Protein AF-A0A6S6S417-F1 (afdb_monomer_lite)

Structure (mmCIF, N/CA/C/O backbone):
data_AF-A0A6S6S417-F1
#
_entry.id   AF-A0A6S6S417-F1
#
loop_
_atom_site.group_PDB
_atom_site.id
_atom_site.type_symbol
_atom_site.label_atom_id
_atom_site.label_alt_id
_atom_site.label_comp_id
_atom_site.label_asym_id
_atom_site.label_entity_id
_atom_site.label_seq_id
_atom_site.pdbx_PDB_ins_code
_atom_site.Cartn_x
_atom_site.Cartn_y
_atom_site.Cartn_z
_atom_site.occupancy
_atom_site.B_iso_or_equiv
_atom_site.auth_seq_id
_atom_site.auth_comp_id
_atom_site.auth_asym_id
_atom_site.auth_atom_id
_atom_site.pdbx_PDB_model_num
ATOM 1 N N . MET A 1 1 ? 5.379 11.355 0.560 1.00 76.44 1 MET A N 1
ATOM 2 C CA . MET A 1 1 ? 5.599 10.219 1.481 1.00 76.44 1 MET A CA 1
ATOM 3 C C . MET A 1 1 ? 6.288 9.067 0.758 1.00 76.44 1 MET A C 1
ATOM 5 O O . MET A 1 1 ? 5.945 8.761 -0.387 1.00 76.44 1 MET A O 1
ATOM 9 N N . LYS A 1 2 ? 7.291 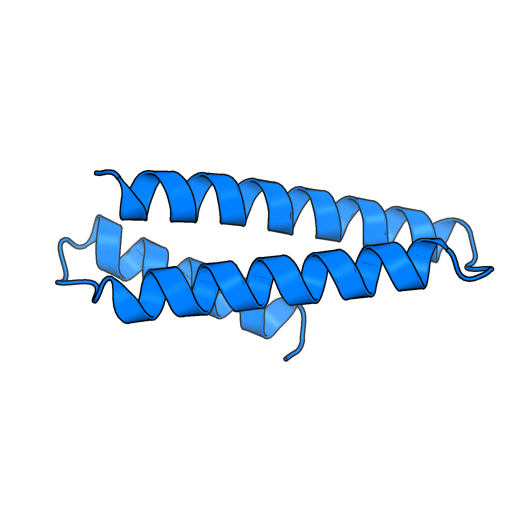8.462 1.395 1.00 86.94 2 LYS A N 1
ATOM 10 C CA . LYS A 1 2 ? 7.989 7.255 0.934 1.00 86.94 2 LYS A CA 1
ATOM 11 C C . LYS A 1 2 ? 7.125 6.012 1.190 1.00 86.94 2 LYS A C 1
ATOM 13 O O . LYS A 1 2 ? 6.220 6.024 2.013 1.00 86.94 2 LYS A O 1
ATOM 18 N N . PHE A 1 3 ? 7.413 4.920 0.480 1.00 85.31 3 PHE A N 1
ATOM 19 C CA . PHE A 1 3 ? 6.695 3.650 0.665 1.00 85.31 3 PHE A CA 1
ATOM 20 C C . PHE A 1 3 ? 6.838 3.104 2.090 1.00 85.31 3 PHE A C 1
ATOM 22 O O . PHE A 1 3 ? 5.849 2.678 2.665 1.00 85.31 3 PHE A O 1
ATOM 29 N N . SER A 1 4 ? 8.042 3.180 2.663 1.00 87.62 4 SER A N 1
ATOM 30 C CA . SER A 1 4 ? 8.318 2.741 4.035 1.00 87.62 4 SER A CA 1
ATOM 31 C C . SER A 1 4 ? 7.494 3.512 5.067 1.00 87.62 4 SER A C 1
ATOM 33 O O . SER A 1 4 ? 6.877 2.908 5.934 1.00 87.62 4 SER A O 1
ATOM 35 N N . GLU A 1 5 ? 7.411 4.837 4.933 1.00 89.25 5 GLU A N 1
ATOM 36 C CA . GLU A 1 5 ? 6.592 5.683 5.813 1.00 89.25 5 GLU A CA 1
ATOM 37 C C . GLU A 1 5 ? 5.106 5.308 5.741 1.00 89.25 5 GLU A C 1
ATOM 39 O O . GLU A 1 5 ? 4.424 5.262 6.763 1.00 89.25 5 GLU A O 1
ATOM 44 N N . LEU A 1 6 ? 4.610 5.003 4.538 1.00 88.25 6 LEU A N 1
ATOM 45 C CA . LEU A 1 6 ? 3.224 4.594 4.321 1.00 88.25 6 LEU A CA 1
ATOM 46 C C . LEU A 1 6 ? 2.933 3.229 4.960 1.00 88.25 6 LEU A C 1
ATOM 48 O O . LEU A 1 6 ? 1.926 3.079 5.649 1.00 88.25 6 LEU A O 1
ATOM 52 N N . THR A 1 7 ? 3.843 2.261 4.806 1.00 88.06 7 THR A N 1
ATOM 53 C CA . THR A 1 7 ? 3.714 0.949 5.451 1.00 88.06 7 THR A CA 1
ATOM 54 C C . THR A 1 7 ? 3.807 1.042 6.972 1.00 88.06 7 THR A C 1
ATOM 56 O O . THR A 1 7 ? 3.027 0.390 7.655 1.00 88.06 7 THR A O 1
ATOM 59 N N . SER A 1 8 ? 4.687 1.892 7.513 1.00 90.56 8 SER A N 1
ATOM 60 C CA . SER A 1 8 ? 4.795 2.107 8.961 1.00 90.56 8 SER A CA 1
ATOM 61 C C . SER A 1 8 ? 3.530 2.743 9.534 1.00 90.56 8 SER A C 1
ATOM 63 O O . SER A 1 8 ? 3.039 2.297 10.565 1.00 90.56 8 SER A O 1
ATOM 65 N N . ARG A 1 9 ? 2.946 3.737 8.847 1.00 87.19 9 ARG A N 1
ATOM 66 C CA . ARG A 1 9 ? 1.658 4.325 9.258 1.00 87.19 9 ARG A CA 1
ATOM 67 C C . ARG A 1 9 ? 0.533 3.297 9.274 1.00 87.19 9 ARG A C 1
ATOM 69 O O . ARG A 1 9 ? -0.269 3.309 10.203 1.00 87.19 9 ARG A O 1
ATOM 76 N N . PHE A 1 10 ? 0.485 2.418 8.273 1.00 87.50 10 PHE A N 1
ATOM 77 C CA . PHE A 1 10 ? -0.473 1.316 8.253 1.00 87.50 10 PHE A CA 1
ATOM 78 C C . PHE A 1 10 ? -0.280 0.389 9.463 1.00 87.50 10 PHE A C 1
ATOM 80 O O . PHE A 1 10 ? -1.258 0.075 10.134 1.00 87.50 10 PHE A O 1
ATOM 87 N N . SER A 1 11 ? 0.958 -0.013 9.776 1.00 86.00 11 SER A N 1
ATOM 88 C CA . SER A 1 11 ? 1.240 -0.881 10.930 1.00 86.00 11 SER A CA 1
ATOM 89 C C . SER A 1 11 ? 0.810 -0.250 12.254 1.00 86.00 11 SER A C 1
ATOM 91 O O . SER A 1 11 ? 0.090 -0.890 13.010 1.00 86.00 11 SER A O 1
ATOM 93 N N . VAL A 1 12 ? 1.149 1.024 12.487 1.00 86.75 12 VAL A N 1
ATOM 94 C CA . VAL A 1 12 ? 0.748 1.752 13.707 1.00 86.75 12 VAL A CA 1
ATOM 95 C C . VAL A 1 12 ? -0.773 1.841 13.832 1.00 86.75 12 VAL A C 1
ATOM 97 O O . VAL A 1 12 ? -1.321 1.684 14.920 1.00 86.75 12 VAL A O 1
ATOM 100 N N . LEU A 1 13 ? -1.479 2.098 12.728 1.00 82.94 13 LEU A N 1
ATOM 101 C CA . LEU A 1 13 ? -2.941 2.128 12.745 1.00 82.94 13 LEU A CA 1
ATOM 102 C C . LEU A 1 13 ? -3.525 0.737 13.005 1.00 82.94 13 LEU A C 1
ATOM 104 O O . LEU A 1 13 ? -4.449 0.619 13.797 1.00 82.94 13 LEU A O 1
ATOM 108 N N . LYS A 1 14 ? -2.961 -0.322 12.422 1.00 81.69 14 LYS A N 1
ATOM 109 C CA . LYS A 1 14 ? -3.400 -1.693 12.700 1.00 81.69 14 LYS A CA 1
ATOM 110 C C . LYS A 1 14 ? -3.211 -2.067 14.174 1.00 81.69 14 LYS A C 1
ATOM 112 O O . LYS A 1 14 ? -4.140 -2.582 14.778 1.00 81.69 14 LYS A O 1
ATOM 117 N N . GLU A 1 15 ? -2.054 -1.768 14.760 1.00 84.56 15 GLU A N 1
ATOM 118 C CA . GLU A 1 15 ? -1.785 -2.033 16.182 1.00 84.56 15 GLU A CA 1
ATOM 119 C C . GLU A 1 15 ? -2.763 -1.298 17.099 1.00 84.56 15 GLU A C 1
ATOM 121 O O . GLU A 1 15 ? -3.254 -1.867 18.070 1.00 84.56 15 GLU A O 1
ATOM 126 N N . LYS A 1 16 ? -3.106 -0.047 16.767 1.00 81.94 16 LYS A N 1
ATOM 127 C CA . LYS A 1 16 ? -4.127 0.696 17.513 1.00 81.94 16 LYS A CA 1
ATOM 128 C C . LYS A 1 16 ? -5.495 0.016 17.439 1.00 81.94 16 LYS A C 1
ATOM 130 O O . LYS A 1 16 ? -6.168 -0.043 18.462 1.00 81.94 16 LYS A O 1
ATOM 135 N N . TYR A 1 17 ? -5.877 -0.508 16.274 1.00 78.19 17 TYR A N 1
ATOM 136 C CA . TYR A 1 17 ? -7.169 -1.171 16.072 1.00 78.19 17 TYR A CA 1
ATOM 137 C C . TYR A 1 17 ? -7.229 -2.469 16.873 1.00 78.19 17 TYR A C 1
ATOM 139 O O . TYR A 1 17 ? -8.146 -2.674 17.663 1.00 78.19 17 TYR A O 1
ATOM 147 N N . ASP A 1 18 ? -6.199 -3.305 16.714 1.00 77.44 18 ASP A N 1
ATOM 148 C CA . ASP A 1 18 ? -6.070 -4.594 17.393 1.00 77.44 18 ASP A CA 1
ATOM 149 C C . ASP A 1 18 ? -6.019 -4.401 18.923 1.00 77.44 18 ASP A C 1
ATOM 151 O O . ASP A 1 18 ? -6.621 -5.164 19.676 1.00 77.44 18 ASP A O 1
ATOM 155 N N . GLY A 1 19 ? -5.373 -3.326 19.391 1.00 80.25 19 GLY A N 1
ATOM 156 C CA . GLY A 1 19 ? -5.332 -2.921 20.798 1.00 80.25 19 GLY A CA 1
ATOM 157 C C . GLY 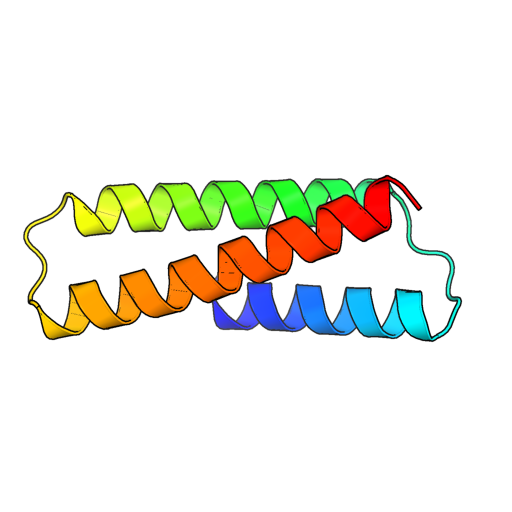A 1 19 ? -6.621 -2.283 21.332 1.00 80.25 19 GLY A C 1
ATOM 158 O O . GLY A 1 19 ? -6.589 -1.727 22.427 1.00 80.25 19 GLY A O 1
ATOM 159 N N . LYS A 1 20 ? -7.731 -2.316 20.575 1.00 69.62 20 LYS A N 1
ATOM 160 C CA . LYS A 1 20 ? -9.030 -1.694 20.910 1.00 69.62 20 LYS A CA 1
ATOM 161 C C . LYS A 1 20 ? -8.948 -0.193 21.209 1.00 69.62 20 LYS A C 1
ATOM 163 O O . LYS A 1 20 ? -9.818 0.363 21.879 1.00 69.62 20 LYS A O 1
ATOM 168 N N . ASN A 1 21 ? -7.914 0.482 20.713 1.00 73.19 21 ASN A N 1
ATOM 169 C CA . ASN A 1 21 ? -7.843 1.930 20.811 1.00 73.19 21 ASN A CA 1
ATOM 170 C C . ASN A 1 21 ? -8.813 2.549 19.810 1.00 73.19 21 ASN A C 1
ATOM 172 O O . ASN A 1 21 ? -8.996 2.054 18.698 1.00 73.19 21 ASN A O 1
ATOM 176 N N . ASN A 1 22 ? -9.404 3.674 20.199 1.00 71.50 22 ASN A N 1
ATOM 177 C CA . ASN A 1 22 ? -10.384 4.366 19.379 1.00 71.50 22 ASN A CA 1
ATOM 178 C C . ASN A 1 22 ? -9.691 4.975 18.144 1.00 71.50 22 ASN A C 1
ATOM 180 O O . ASN A 1 22 ? -9.053 6.030 18.223 1.00 71.50 22 ASN A O 1
ATOM 184 N N . ILE A 1 23 ? -9.750 4.283 17.004 1.00 79.81 23 ILE A N 1
ATOM 185 C CA . ILE A 1 23 ? -9.253 4.818 15.737 1.00 79.81 23 ILE A CA 1
ATOM 186 C C . ILE A 1 23 ? -10.299 5.754 15.164 1.00 79.81 23 ILE A C 1
ATOM 188 O O . ILE A 1 23 ? -11.451 5.388 14.952 1.00 79.81 23 ILE A O 1
ATOM 192 N N . LYS A 1 24 ? -9.872 6.969 14.829 1.00 81.94 24 LYS A N 1
ATOM 193 C CA . LYS A 1 24 ? -10.744 7.912 14.142 1.00 81.94 24 LYS A CA 1
ATOM 194 C C . LYS A 1 24 ? -10.946 7.440 12.705 1.00 81.94 24 LYS A C 1
ATOM 196 O O . LYS A 1 24 ? -9.978 7.302 11.960 1.00 81.94 24 LYS A O 1
ATOM 201 N N . ILE A 1 25 ? -12.201 7.309 12.280 1.00 85.19 25 ILE A N 1
ATOM 202 C CA . ILE A 1 25 ? -12.583 7.027 10.882 1.00 85.19 25 ILE A CA 1
ATOM 203 C C . ILE A 1 25 ? -11.842 7.963 9.911 1.00 85.19 25 ILE A C 1
ATOM 205 O O . ILE A 1 25 ? -11.332 7.526 8.883 1.00 85.19 25 ILE A O 1
ATOM 209 N N . LYS A 1 26 ? -11.677 9.242 10.279 1.00 87.12 26 LYS A N 1
ATOM 210 C CA . LYS A 1 26 ? -10.907 10.233 9.508 1.00 87.12 26 LYS A CA 1
ATOM 211 C C . LYS A 1 26 ? -9.464 9.794 9.219 1.00 87.12 26 LYS A C 1
ATOM 213 O O . LYS A 1 26 ? -8.963 10.060 8.127 1.00 87.12 26 LYS A O 1
ATOM 218 N N . ASP A 1 27 ? -8.804 9.126 10.163 1.00 87.81 27 ASP A N 1
ATOM 219 C CA . ASP A 1 27 ? -7.428 8.646 9.998 1.00 87.81 27 ASP A CA 1
ATOM 220 C C . ASP A 1 27 ? -7.366 7.450 9.039 1.00 87.81 27 ASP A C 1
ATOM 222 O O . ASP A 1 27 ? -6.470 7.392 8.194 1.00 87.81 27 ASP A O 1
ATOM 226 N N . LEU A 1 28 ? -8.352 6.546 9.098 1.00 87.69 28 LEU A N 1
ATOM 227 C CA . LEU A 1 28 ? -8.491 5.433 8.151 1.00 87.69 28 LEU A CA 1
ATOM 228 C C . LEU A 1 28 ? -8.797 5.931 6.734 1.00 87.69 28 LEU A C 1
ATOM 230 O O . LEU A 1 28 ? -8.140 5.510 5.782 1.00 87.69 28 LEU A O 1
ATOM 234 N N . THR A 1 29 ? -9.715 6.889 6.583 1.00 89.44 29 THR A N 1
ATOM 235 C CA . THR A 1 29 ? -10.026 7.511 5.286 1.00 89.44 29 THR A CA 1
ATOM 236 C C . THR A 1 29 ? -8.800 8.200 4.694 1.00 89.44 29 THR A C 1
ATOM 238 O O . THR A 1 29 ? -8.482 8.003 3.519 1.00 89.44 29 THR A O 1
ATOM 241 N N . LYS A 1 30 ? -8.053 8.954 5.511 1.00 90.38 30 LYS A N 1
ATOM 242 C CA . LYS A 1 30 ? -6.811 9.604 5.075 1.00 90.38 30 LYS A CA 1
ATOM 243 C C . LYS A 1 30 ? -5.752 8.582 4.665 1.00 90.38 30 LYS A C 1
ATOM 245 O O . LYS A 1 30 ? -5.067 8.776 3.664 1.00 90.38 30 LYS A O 1
ATOM 250 N N . LEU A 1 31 ? -5.616 7.482 5.406 1.00 89.94 31 LEU A N 1
ATOM 251 C CA . LEU A 1 31 ? -4.710 6.395 5.041 1.00 89.94 31 LEU A CA 1
ATOM 252 C C . LEU A 1 31 ? -5.123 5.747 3.710 1.00 89.94 31 LEU A C 1
ATOM 254 O O . LEU A 1 31 ? -4.265 5.548 2.852 1.00 89.94 31 LEU A O 1
ATOM 258 N N . LYS A 1 32 ? -6.418 5.475 3.501 1.00 91.06 32 LYS A N 1
ATOM 259 C CA . LYS A 1 32 ? -6.943 4.933 2.239 1.00 91.06 32 LYS A CA 1
ATOM 260 C C . LYS A 1 32 ? -6.613 5.842 1.055 1.00 91.06 32 LYS A C 1
ATOM 262 O O . LYS A 1 32 ? -6.108 5.352 0.048 1.00 91.06 32 LYS A O 1
ATOM 267 N N . GLN A 1 33 ? -6.829 7.151 1.190 1.00 92.50 33 GLN A N 1
ATOM 268 C CA . GLN A 1 33 ? -6.476 8.130 0.155 1.00 92.50 33 GLN A CA 1
ATOM 269 C C . GLN A 1 33 ? -4.978 8.092 -0.178 1.00 92.50 33 GLN A C 1
ATOM 271 O O . GLN A 1 33 ? -4.613 7.970 -1.344 1.00 92.50 33 GLN A O 1
ATOM 276 N N . LEU A 1 34 ? -4.106 8.086 0.836 1.00 93.25 34 LEU A N 1
ATOM 277 C CA . LEU A 1 34 ? -2.654 8.008 0.626 1.00 93.25 34 LEU A CA 1
ATOM 278 C C . LEU A 1 34 ? -2.217 6.706 -0.067 1.00 93.25 34 LEU A C 1
ATOM 280 O O . LEU A 1 34 ? -1.283 6.721 -0.874 1.00 93.25 34 LEU A O 1
ATOM 284 N N . LEU A 1 35 ? -2.867 5.579 0.241 1.00 92.94 35 LEU A N 1
ATOM 285 C CA . LEU A 1 35 ? -2.614 4.300 -0.428 1.00 92.94 35 LEU A CA 1
ATOM 286 C C . LEU A 1 35 ? -3.009 4.360 -1.912 1.00 92.94 35 LEU A C 1
ATOM 288 O O . LEU A 1 35 ? -2.225 3.927 -2.756 1.00 92.94 35 LEU A O 1
ATOM 292 N N . VAL A 1 36 ? -4.175 4.938 -2.227 1.00 92.62 36 VAL A N 1
ATOM 293 C CA . VAL A 1 36 ? -4.666 5.123 -3.606 1.00 92.62 36 VAL A CA 1
ATOM 294 C C . VAL A 1 36 ? -3.740 6.037 -4.409 1.00 92.62 36 VAL A C 1
ATOM 296 O O . VAL A 1 36 ? -3.284 5.647 -5.482 1.00 92.62 36 VAL A O 1
ATOM 299 N N . GLU A 1 37 ? -3.380 7.205 -3.873 1.00 93.62 37 GLU A N 1
ATOM 300 C CA . GLU A 1 37 ? -2.450 8.124 -4.544 1.00 93.62 37 GLU A CA 1
ATOM 301 C C . GLU A 1 37 ? -1.103 7.453 -4.835 1.00 93.62 37 GLU A C 1
ATOM 303 O O . GLU A 1 37 ? -0.475 7.677 -5.873 1.00 93.62 37 GLU A O 1
ATOM 308 N N . ARG A 1 38 ? -0.612 6.627 -3.902 1.00 92.69 38 ARG A N 1
ATOM 309 C CA . ARG A 1 38 ? 0.672 5.953 -4.083 1.00 92.69 38 ARG A CA 1
ATOM 310 C C . ARG A 1 38 ? 0.606 4.858 -5.141 1.00 92.69 38 ARG A C 1
ATOM 312 O O . ARG A 1 38 ? 1.588 4.674 -5.860 1.00 92.69 38 ARG A O 1
ATOM 319 N N . GLU A 1 39 ? -0.510 4.147 -5.214 1.00 92.00 39 GLU A N 1
ATOM 320 C CA . GLU A 1 39 ? -0.778 3.139 -6.235 1.00 92.00 39 GLU A CA 1
ATOM 321 C C . GLU A 1 39 ? -0.850 3.771 -7.630 1.00 92.00 39 GLU A C 1
ATOM 323 O O . GLU A 1 39 ? -0.134 3.314 -8.520 1.00 92.00 39 GLU A O 1
ATOM 328 N N . GLN A 1 40 ? -1.584 4.878 -7.790 1.00 92.56 40 GLN A N 1
ATOM 329 C CA . GLN A 1 40 ? -1.648 5.638 -9.047 1.00 92.56 40 GLN A CA 1
ATOM 330 C C . GLN A 1 40 ? -0.258 6.091 -9.509 1.00 92.56 40 GLN A C 1
ATOM 332 O O . GLN A 1 40 ? 0.157 5.793 -10.627 1.00 92.56 40 GLN A O 1
ATOM 337 N N . ARG A 1 41 ? 0.549 6.675 -8.612 1.00 92.25 41 ARG A N 1
ATOM 338 C CA . ARG A 1 41 ? 1.941 7.054 -8.934 1.00 92.25 41 ARG A CA 1
ATOM 339 C C . ARG A 1 41 ? 2.811 5.867 -9.352 1.00 92.25 41 ARG A C 1
ATOM 341 O O . ARG A 1 41 ? 3.817 6.047 -10.038 1.00 92.25 41 ARG A O 1
ATOM 348 N N . TYR A 1 42 ? 2.519 4.659 -8.872 1.00 92.81 42 TYR A N 1
ATOM 349 C CA . TYR A 1 42 ? 3.232 3.458 -9.302 1.00 92.81 42 TYR A CA 1
ATOM 350 C C . TYR A 1 42 ? 2.731 2.932 -10.647 1.00 92.81 42 TYR A C 1
ATOM 352 O O . TYR A 1 42 ? 3.565 2.481 -11.429 1.00 92.81 42 TYR A O 1
ATOM 360 N N . GLN A 1 43 ? 1.437 3.052 -10.945 1.00 91.62 43 GLN A N 1
ATOM 361 C CA . GLN A 1 43 ? 0.883 2.760 -12.270 1.00 91.62 43 GLN A CA 1
ATOM 362 C C . GLN A 1 43 ? 1.480 3.682 -13.336 1.00 91.6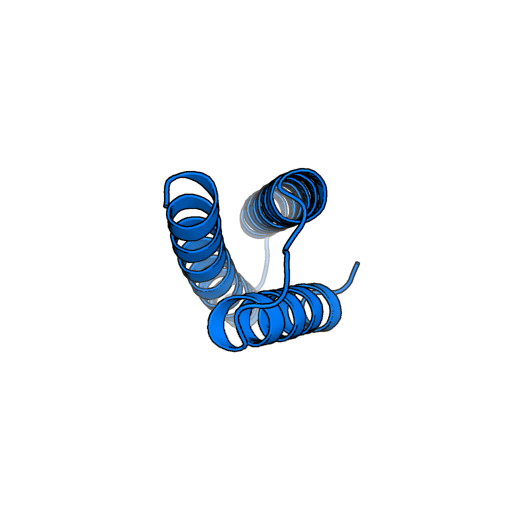2 43 GLN A C 1
ATOM 364 O O . GLN A 1 43 ? 2.014 3.191 -14.327 1.00 91.62 43 GLN A O 1
ATOM 369 N N . GLU A 1 44 ? 1.515 4.992 -13.082 1.00 92.25 44 GLU A N 1
ATOM 370 C CA . GLU A 1 44 ? 2.171 5.972 -13.961 1.00 92.25 44 GLU A CA 1
ATOM 371 C C . GLU A 1 44 ? 3.643 5.613 -14.194 1.00 92.25 44 GLU A C 1
ATOM 373 O O . GLU A 1 44 ? 4.129 5.600 -15.321 1.00 92.25 44 GLU A O 1
ATOM 378 N N . LYS A 1 45 ? 4.364 5.230 -13.133 1.00 90.19 45 LYS A N 1
ATOM 379 C CA . LYS A 1 45 ? 5.761 4.797 -13.261 1.00 90.19 45 LYS A CA 1
ATOM 380 C C . LYS A 1 45 ? 5.914 3.514 -14.064 1.00 90.19 45 LYS A C 1
ATOM 382 O O . LYS A 1 45 ? 6.883 3.406 -14.804 1.00 90.19 45 LYS A O 1
ATOM 387 N N . LEU A 1 46 ? 5.009 2.548 -13.936 1.00 89.69 46 LEU A N 1
ATOM 388 C CA . LEU A 1 46 ? 5.045 1.333 -14.754 1.00 89.69 46 LEU A CA 1
ATOM 389 C C . LEU A 1 46 ? 4.787 1.620 -16.235 1.00 89.69 46 LEU A C 1
ATOM 391 O O . LEU A 1 46 ? 5.316 0.889 -17.069 1.00 89.69 46 LEU A O 1
ATOM 395 N N . ALA A 1 47 ? 4.027 2.673 -16.545 1.00 86.75 47 ALA A N 1
ATOM 396 C CA . ALA A 1 47 ? 3.822 3.143 -17.912 1.00 86.75 47 ALA A CA 1
ATOM 397 C C . ALA A 1 47 ? 5.068 3.833 -18.500 1.00 86.75 47 ALA A C 1
ATOM 399 O O . ALA A 1 47 ? 5.217 3.898 -19.716 1.00 86.75 47 ALA A O 1
ATOM 400 N N . THR A 1 48 ? 6.002 4.300 -17.663 1.00 85.50 48 THR A N 1
ATOM 401 C CA . THR A 1 48 ? 7.306 4.785 -18.141 1.00 85.50 48 THR A CA 1
ATOM 402 C C . THR A 1 48 ? 8.237 3.614 -18.466 1.00 85.5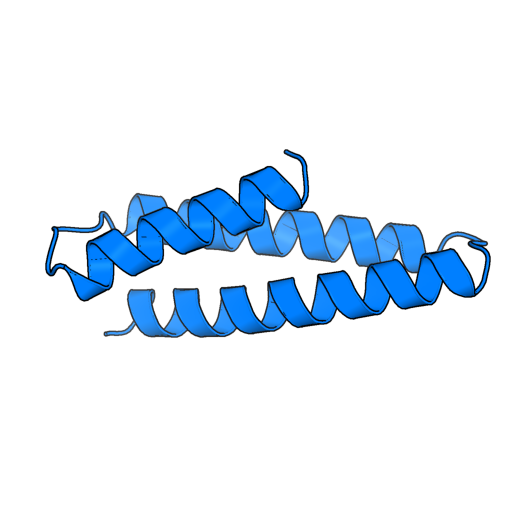0 48 THR A C 1
ATOM 404 O O . THR A 1 48 ? 8.140 2.548 -17.856 1.00 85.50 48 THR A O 1
ATOM 407 N N . GLY A 1 49 ? 9.157 3.801 -19.419 1.00 76.88 49 GLY A N 1
ATOM 408 C CA . GLY A 1 49 ? 10.122 2.796 -19.891 1.00 76.88 49 GLY A CA 1
ATOM 409 C C . GLY A 1 49 ? 11.149 2.349 -18.838 1.00 76.88 49 GLY A C 1
ATOM 410 O O . GLY A 1 49 ? 12.346 2.561 -18.984 1.00 76.88 49 GLY A O 1
ATOM 411 N N . LEU A 1 50 ? 10.689 1.728 -17.752 1.00 89.06 50 LEU A N 1
ATOM 412 C CA . LEU A 1 50 ? 11.511 1.197 -16.673 1.00 89.06 50 LEU A CA 1
ATOM 413 C C . LEU A 1 50 ? 12.167 -0.122 -17.076 1.00 89.06 50 LEU A C 1
ATOM 415 O O . LEU A 1 50 ? 11.549 -0.936 -17.765 1.00 89.06 50 LEU A O 1
ATOM 419 N N . SER A 1 51 ? 13.356 -0.377 -16.527 1.00 93.00 51 SER A N 1
ATOM 420 C CA . SER A 1 51 ? 13.975 -1.701 -16.570 1.00 93.00 51 SER A CA 1
ATOM 421 C C . SER A 1 51 ? 13.122 -2.744 -15.845 1.00 93.00 51 SER A C 1
ATOM 423 O O . SER A 1 51 ? 12.407 -2.430 -14.887 1.00 93.00 51 SER A O 1
ATOM 425 N N . GLU A 1 52 ? 13.230 -3.999 -16.271 1.00 91.75 52 GLU A N 1
ATOM 426 C CA . GLU A 1 52 ? 12.461 -5.129 -15.743 1.00 91.75 52 GLU A CA 1
ATOM 427 C C . GLU A 1 52 ? 12.546 -5.240 -14.214 1.00 91.75 52 GLU A C 1
ATOM 429 O O . GLU A 1 52 ? 11.526 -5.167 -13.528 1.00 91.75 52 GLU A O 1
ATOM 434 N N . ARG A 1 53 ? 13.764 -5.220 -13.658 1.00 93.06 53 ARG A N 1
ATOM 435 C CA . ARG A 1 53 ? 14.003 -5.234 -12.204 1.00 93.06 53 ARG A CA 1
ATOM 436 C C . ARG A 1 53 ? 13.265 -4.114 -11.458 1.00 93.06 53 ARG A C 1
ATOM 438 O O . ARG A 1 53 ? 12.783 -4.303 -10.338 1.00 93.06 53 ARG A O 1
ATOM 445 N N . LYS A 1 54 ? 13.178 -2.912 -12.046 1.00 93.19 54 LYS A N 1
ATOM 446 C CA . LYS A 1 54 ? 12.428 -1.791 -11.451 1.00 93.19 54 LYS A CA 1
ATOM 447 C C . LYS A 1 54 ? 10.920 -2.026 -11.555 1.00 93.19 54 LYS A C 1
ATOM 449 O O . LYS A 1 54 ? 10.220 -1.745 -10.581 1.00 93.19 54 LYS A O 1
ATOM 454 N N . ARG A 1 55 ? 10.426 -2.563 -12.677 1.00 92.56 55 ARG A N 1
ATOM 455 C CA . ARG A 1 55 ? 9.007 -2.919 -12.850 1.00 92.56 55 ARG A CA 1
ATOM 456 C C . ARG A 1 55 ? 8.571 -3.968 -11.837 1.00 92.56 55 ARG A C 1
ATOM 458 O O . ARG A 1 55 ? 7.568 -3.759 -11.163 1.00 92.56 55 ARG A O 1
ATOM 465 N N . GLU A 1 56 ? 9.332 -5.043 -11.662 1.00 93.94 56 GLU A N 1
ATOM 466 C CA . GLU A 1 56 ? 9.018 -6.097 -10.689 1.00 93.94 56 GLU A CA 1
ATOM 467 C C . GLU A 1 56 ? 8.960 -5.563 -9.257 1.00 93.94 56 GLU A C 1
ATOM 469 O O . GLU A 1 56 ? 7.998 -5.811 -8.527 1.00 93.94 56 GLU A O 1
ATOM 474 N N . LYS A 1 57 ? 9.934 -4.730 -8.870 1.00 94.25 57 LYS A N 1
ATOM 475 C CA . LYS A 1 57 ? 9.937 -4.082 -7.553 1.00 94.25 57 LYS A CA 1
ATOM 476 C C . LYS A 1 57 ? 8.709 -3.193 -7.341 1.00 94.25 57 LYS A C 1
ATOM 478 O O . LYS A 1 57 ? 8.192 -3.121 -6.225 1.00 94.25 57 LYS A O 1
ATOM 483 N N . ILE A 1 58 ? 8.250 -2.491 -8.378 1.00 93.62 58 ILE A N 1
ATOM 484 C CA . ILE A 1 58 ? 7.030 -1.678 -8.302 1.00 93.62 58 ILE A CA 1
ATOM 485 C C . ILE A 1 58 ? 5.786 -2.569 -8.220 1.00 93.62 58 ILE A C 1
ATOM 487 O O . ILE A 1 58 ? 4.960 -2.328 -7.343 1.00 93.62 58 ILE A O 1
ATOM 491 N N . LYS A 1 59 ? 5.684 -3.629 -9.031 1.00 93.31 59 LYS A N 1
ATOM 492 C CA . LYS A 1 59 ? 4.586 -4.609 -8.966 1.00 93.31 59 LYS A CA 1
ATOM 493 C C . LYS A 1 59 ? 4.457 -5.223 -7.568 1.00 93.31 59 LYS A C 1
ATOM 495 O O . LYS A 1 59 ? 3.358 -5.275 -7.023 1.00 93.31 59 LYS A O 1
ATOM 500 N N . LEU A 1 60 ? 5.574 -5.613 -6.945 1.00 94.50 60 LEU A N 1
ATOM 501 C CA . LEU A 1 60 ? 5.581 -6.130 -5.572 1.00 94.50 60 LEU A CA 1
ATOM 502 C C . LEU A 1 60 ? 5.034 -5.095 -4.579 1.00 94.50 60 LEU A C 1
ATOM 504 O O . LEU A 1 60 ? 4.186 -5.408 -3.747 1.00 94.50 60 LEU A O 1
ATOM 508 N N . ARG A 1 61 ? 5.485 -3.840 -4.687 1.00 94.06 61 ARG A N 1
ATOM 509 C CA . ARG A 1 61 ? 4.997 -2.747 -3.835 1.00 94.06 61 ARG A CA 1
ATOM 510 C C . ARG A 1 61 ? 3.510 -2.479 -4.040 1.00 94.06 61 ARG A C 1
ATOM 512 O O . ARG A 1 61 ? 2.826 -2.233 -3.057 1.00 94.06 61 ARG A O 1
ATOM 519 N N . MET A 1 62 ? 3.009 -2.548 -5.272 1.00 93.75 62 MET A N 1
ATOM 520 C CA . MET A 1 62 ? 1.580 -2.395 -5.558 1.00 93.75 62 MET A CA 1
ATOM 521 C C . MET A 1 62 ? 0.745 -3.496 -4.901 1.00 93.75 62 MET A C 1
ATOM 523 O O . MET A 1 62 ? -0.240 -3.171 -4.251 1.00 93.75 62 MET A O 1
ATOM 527 N N . ARG A 1 63 ? 1.182 -4.764 -4.944 1.00 94.25 63 ARG A N 1
ATOM 528 C CA . ARG A 1 63 ? 0.500 -5.863 -4.227 1.00 94.25 63 ARG A CA 1
ATOM 529 C C . ARG A 1 63 ? 0.390 -5.596 -2.723 1.00 94.25 63 ARG A C 1
ATOM 531 O O . ARG A 1 63 ? -0.648 -5.855 -2.120 1.00 94.25 63 ARG A O 1
ATOM 538 N N . VAL A 1 64 ? 1.445 -5.045 -2.116 1.00 93.94 64 VAL A N 1
ATOM 539 C CA . VAL A 1 64 ? 1.420 -4.652 -0.696 1.00 93.94 64 VAL A CA 1
ATOM 540 C C . VAL A 1 64 ? 0.408 -3.530 -0.451 1.00 93.94 64 VAL A C 1
ATOM 542 O O . VAL A 1 64 ? -0.355 -3.612 0.510 1.00 93.94 64 VAL A O 1
ATOM 545 N N . LEU A 1 65 ? 0.366 -2.507 -1.312 1.00 92.81 65 LEU A N 1
ATOM 546 C CA . LEU A 1 65 ? -0.610 -1.417 -1.191 1.00 92.81 65 LEU A CA 1
ATOM 547 C C . LEU A 1 65 ? -2.047 -1.921 -1.336 1.00 92.81 65 LEU A C 1
ATOM 549 O O . LEU A 1 65 ? -2.904 -1.532 -0.549 1.00 92.81 65 LEU A O 1
ATOM 553 N N . GLU A 1 66 ? -2.310 -2.819 -2.284 1.00 93.50 66 GLU A N 1
ATOM 554 C CA . GLU A 1 66 ? -3.633 -3.413 -2.487 1.00 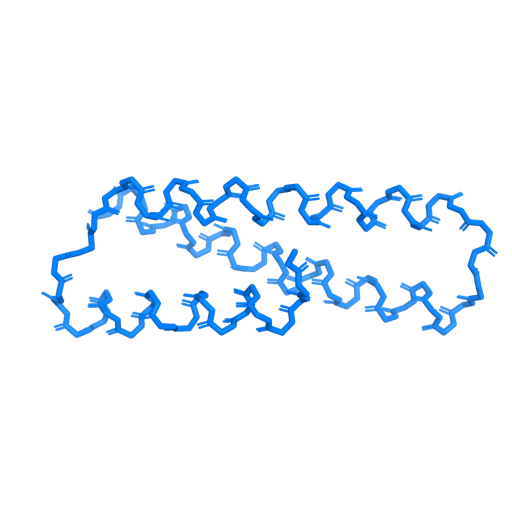93.50 66 GLU A CA 1
ATOM 555 C C . GLU A 1 66 ? -4.082 -4.214 -1.254 1.00 93.50 66 GLU A C 1
ATOM 557 O O . GLU A 1 66 ? -5.202 -4.048 -0.765 1.00 93.50 66 GLU A O 1
ATOM 562 N N . ALA A 1 67 ? -3.186 -5.029 -0.687 1.00 92.88 67 ALA A N 1
ATOM 563 C CA . ALA A 1 67 ? -3.457 -5.766 0.544 1.00 92.88 67 ALA A CA 1
ATOM 564 C C . ALA A 1 67 ? -3.736 -4.828 1.732 1.00 92.88 67 ALA A C 1
ATOM 566 O O . ALA A 1 67 ? -4.620 -5.102 2.547 1.00 92.88 67 ALA A O 1
ATOM 567 N N . GLN A 1 68 ? -3.011 -3.710 1.830 1.00 92.12 68 GLN A N 1
ATOM 568 C CA . GLN A 1 68 ? -3.249 -2.690 2.852 1.00 92.12 68 GLN A CA 1
ATOM 569 C C . GLN A 1 68 ? -4.589 -1.981 2.650 1.00 92.12 68 GLN A C 1
ATOM 571 O O . GLN A 1 68 ? -5.327 -1.837 3.619 1.00 92.12 68 GLN A O 1
ATOM 576 N N . LYS A 1 69 ? -4.958 -1.618 1.415 1.00 92.62 69 LYS A N 1
ATOM 577 C CA . LYS A 1 69 ? -6.269 -1.022 1.099 1.00 92.62 69 LYS A CA 1
ATOM 578 C C . LYS A 1 69 ? -7.412 -1.939 1.515 1.00 92.62 69 LYS A C 1
ATOM 580 O O . LYS A 1 69 ? -8.272 -1.505 2.270 1.00 92.62 69 LYS A O 1
ATOM 585 N N . LYS A 1 70 ? -7.359 -3.222 1.132 1.00 91.62 70 LYS A N 1
ATOM 586 C CA . LYS A 1 70 ? -8.366 -4.221 1.534 1.00 91.62 70 LYS A CA 1
ATOM 587 C C . LYS A 1 70 ? -8.503 -4.321 3.052 1.00 91.62 70 LYS A C 1
ATOM 589 O O . LYS A 1 70 ? -9.606 -4.498 3.555 1.00 91.62 70 LYS A O 1
ATOM 594 N N . LYS A 1 71 ? -7.397 -4.213 3.795 1.00 89.88 71 LYS A N 1
ATOM 595 C CA . LYS A 1 71 ? -7.449 -4.172 5.262 1.00 89.88 71 LYS A CA 1
ATOM 596 C C . LYS A 1 71 ? -8.093 -2.882 5.766 1.00 89.88 71 LYS A C 1
ATOM 598 O O . LYS A 1 71 ? -8.990 -2.983 6.585 1.00 89.88 71 LYS A O 1
ATOM 603 N N . VAL A 1 72 ? -7.698 -1.707 5.267 1.00 89.69 72 VAL A N 1
ATOM 604 C CA . VAL A 1 72 ? -8.328 -0.430 5.663 1.00 89.69 72 VAL A CA 1
ATOM 605 C C . VAL A 1 72 ? -9.829 -0.434 5.373 1.00 89.69 72 VAL A C 1
ATOM 607 O O . VAL A 1 72 ? -10.596 0.015 6.212 1.00 89.69 72 VAL A O 1
ATOM 610 N N . ASP A 1 73 ? -10.258 -0.986 4.239 1.00 89.12 73 ASP A N 1
ATOM 611 C CA . ASP A 1 73 ? -11.679 -1.099 3.898 1.00 89.12 73 ASP A CA 1
ATOM 612 C C . ASP A 1 73 ? -12.447 -1.960 4.903 1.00 89.12 73 ASP A C 1
ATOM 614 O O . ASP A 1 73 ? -13.528 -1.574 5.333 1.00 89.12 73 ASP A O 1
ATOM 618 N N . LYS A 1 74 ? -11.862 -3.075 5.358 1.00 87.69 74 LYS A N 1
ATOM 619 C CA . LYS A 1 74 ? -12.452 -3.885 6.434 1.00 87.69 74 LYS A CA 1
ATOM 620 C C . LYS A 1 74 ? -12.573 -3.104 7.745 1.00 87.69 74 LYS A C 1
ATOM 622 O O . LYS A 1 74 ? -13.592 -3.219 8.407 1.00 87.69 74 LYS A O 1
ATOM 627 N N . LEU A 1 75 ? -11.568 -2.292 8.082 1.00 84.56 75 LEU A N 1
ATOM 628 C CA . LEU A 1 75 ? -11.573 -1.448 9.285 1.00 84.56 75 LEU A CA 1
ATOM 629 C C . LEU A 1 75 ? -12.565 -0.276 9.206 1.00 84.56 75 LEU A C 1
ATOM 631 O O . LEU A 1 75 ? -12.919 0.288 10.231 1.00 84.56 75 LEU A O 1
ATOM 635 N N . LEU A 1 76 ? -12.956 0.144 8.001 1.00 83.19 76 LEU A N 1
ATOM 636 C CA . LEU A 1 76 ? -13.934 1.217 7.793 1.00 83.19 76 LEU A CA 1
ATOM 637 C C . LEU A 1 76 ? -15.384 0.719 7.842 1.00 83.19 76 LEU A C 1
ATOM 639 O O . LEU A 1 76 ? -16.282 1.529 8.050 1.00 83.19 76 LEU A O 1
ATOM 643 N N . VAL A 1 77 ? -15.606 -0.574 7.596 1.00 77.88 77 VAL A N 1
ATOM 644 C CA . VAL A 1 77 ? -16.940 -1.197 7.552 1.00 77.88 77 VAL A CA 1
ATOM 645 C C . VAL A 1 77 ? -17.294 -1.911 8.863 1.00 77.88 77 VAL A C 1
ATOM 647 O O . VAL A 1 77 ? -18.480 -2.061 9.144 1.00 77.88 77 VAL A O 1
ATOM 650 N N . GLY A 1 78 ? -16.296 -2.362 9.635 1.00 62.75 78 GLY A N 1
ATOM 651 C CA . GLY A 1 78 ? -16.477 -3.079 10.905 1.00 62.75 78 GLY A CA 1
A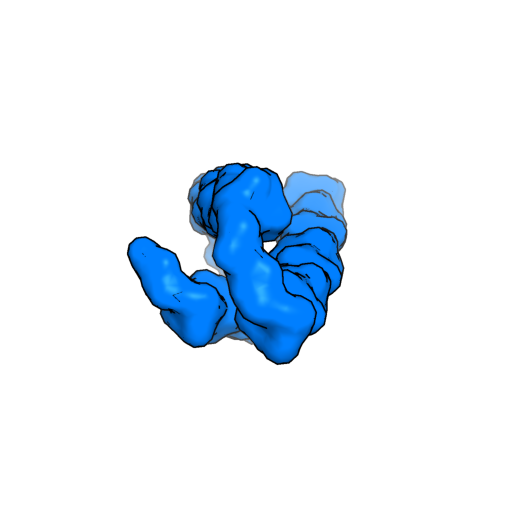TOM 652 C C . GLY A 1 78 ? -16.275 -2.199 12.124 1.00 62.75 78 GLY A C 1
ATOM 653 O O . GLY A 1 78 ? -17.292 -1.887 12.776 1.00 62.75 78 GLY A O 1
#

pLDDT: mean 87.82, std 6.44, range [62.75, 94.5]

Organism: NCBI:txid298394

Secondary structure (DSSP, 8-state):
--HHHHHHHHHHHHHHHHTT----HHHHHHHHHHHHHHHHHHHHHHHS---HHHHHHHHHHHHHHHHHHHHHHHHHH-

Radius of gyration: 13.8 Å; chains: 1; bounding box: 31×16×41 Å

Sequence (78 aa):
MKFSELTSRFSVLKEKYDGKNNIKIKDLTKLKQLLVEREQRYQEKLATGLSERKREKIKLRMRVLEAQKKKVDKLLVG

Foldseek 3Di:
DDLVVLVVLLVVLVVCVVVVHDDDLVSLVVSLVVLVVVLVVLVVVLVPPDDPVVNVVSVVSNVVSVVSNVVSVVVNVD